Protein AF-A0A9X3SHT1-F1 (afdb_monomer)

InterPro domains:
  IPR009081 Phosphopantetheine binding ACP domain [PF00550] (3-59)
  IPR009081 Phosphopantetheine binding ACP domain [PS50075] (1-63)
  IPR036736 ACP-like superfamily [G3DSA:1.10.1200.10] (1-75)
  IPR036736 ACP-like superfamily [SSF47336] (3-70)

Solvent-accessible surface area (backbone atoms only — not comparable to full-atom values): 4809 Å² total; per-residue (Å²): 138,59,79,90,75,60,62,47,84,45,45,52,46,42,94,83,15,91,74,70,30,43,74,66,52,50,53,50,53,51,49,53,47,26,75,74,69,68,52,73,58,91,82,51,59,74,78,44,61,32,19,54,52,41,39,50,53,50,53,50,53,51,58,70,68,46,76,78,73,79,74,82,78,79,88,72,136

Structure (mmCIF, N/CA/C/O backbone):
data_AF-A0A9X3SHT1-F1
#
_entry.id   AF-A0A9X3SHT1-F1
#
loop_
_atom_site.group_PDB
_atom_site.id
_atom_site.type_symbol
_atom_site.label_atom_id
_atom_site.label_alt_id
_atom_site.label_comp_id
_atom_site.label_asym_id
_atom_site.label_entity_id
_atom_site.label_seq_id
_atom_site.pdbx_PDB_ins_code
_atom_site.Cartn_x
_atom_site.Cartn_y
_atom_site.Cartn_z
_atom_site.occupancy
_atom_site.B_iso_or_equiv
_atom_site.auth_seq_id
_atom_site.auth_comp_id
_atom_site.auth_asym_id
_atom_site.auth_atom_id
_atom_site.pdbx_PDB_model_num
ATOM 1 N N . MET A 1 1 ? -4.276 0.619 -18.324 1.00 71.75 1 MET A N 1
ATOM 2 C CA . MET A 1 1 ? -4.111 -0.653 -17.601 1.00 71.75 1 MET A CA 1
ATOM 3 C C . MET A 1 1 ? -5.427 -0.967 -16.933 1.00 71.75 1 MET A C 1
ATOM 5 O O . MET A 1 1 ? -6.003 -0.066 -16.331 1.00 71.75 1 MET A O 1
ATOM 9 N N . ARG A 1 2 ? -5.945 -2.173 -17.127 1.00 84.69 2 ARG A N 1
ATOM 10 C CA . ARG A 1 2 ? -7.188 -2.634 -16.509 1.00 84.69 2 ARG A CA 1
ATOM 11 C C . ARG A 1 2 ? -6.864 -3.357 -15.196 1.00 84.69 2 ARG A C 1
ATOM 13 O O . ARG A 1 2 ? -5.800 -3.966 -15.115 1.00 84.69 2 ARG A O 1
ATOM 20 N N . PRO A 1 3 ? -7.755 -3.324 -14.191 1.00 81.38 3 PRO A N 1
ATOM 21 C CA . PRO A 1 3 ? -7.519 -3.999 -12.911 1.00 81.38 3 PRO A CA 1
ATOM 22 C C . PRO A 1 3 ? -7.224 -5.498 -13.068 1.00 81.38 3 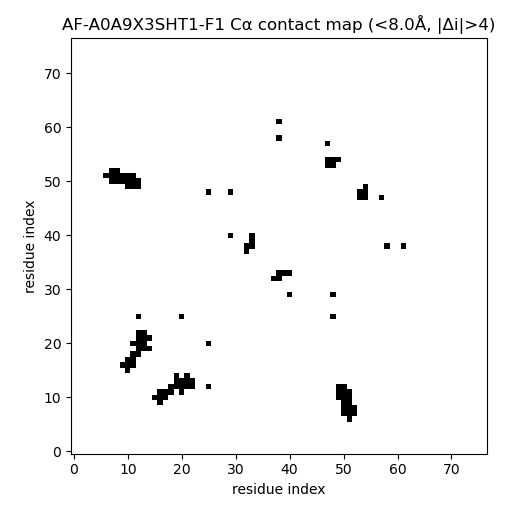PRO A C 1
ATOM 24 O O . PRO A 1 3 ? -6.330 -6.026 -12.425 1.00 81.38 3 PRO A O 1
ATOM 27 N N . GLU A 1 4 ? -7.917 -6.157 -13.995 1.00 87.00 4 GLU A N 1
ATOM 28 C CA . GLU A 1 4 ? -7.748 -7.577 -14.337 1.00 87.00 4 GLU A CA 1
ATOM 29 C C . GLU A 1 4 ? -6.402 -7.943 -14.989 1.00 87.00 4 GLU A C 1
ATOM 31 O O . GLU A 1 4 ? -6.094 -9.120 -15.142 1.00 87.00 4 GLU A O 1
ATOM 36 N N . GLU A 1 5 ? -5.586 -6.958 -15.370 1.00 87.50 5 GLU A N 1
ATOM 37 C CA . GLU A 1 5 ? -4.248 -7.183 -15.932 1.00 87.50 5 GLU A CA 1
ATOM 38 C C . GLU A 1 5 ? -3.149 -7.191 -14.856 1.00 87.50 5 GLU A C 1
ATOM 40 O O . GLU A 1 5 ? -1.993 -7.465 -15.187 1.00 87.50 5 GLU A O 1
ATOM 45 N N . VAL A 1 6 ? -3.492 -6.877 -13.601 1.00 87.06 6 VAL A N 1
ATOM 46 C CA . VAL A 1 6 ? -2.581 -6.849 -12.448 1.00 87.06 6 VAL A CA 1
ATOM 47 C C . VAL A 1 6 ? -2.572 -8.228 -11.793 1.00 87.06 6 VAL A C 1
ATOM 49 O O . VAL A 1 6 ? -3.596 -8.694 -11.295 1.00 87.06 6 VAL A O 1
ATOM 52 N N . ALA A 1 7 ? -1.422 -8.895 -11.809 1.00 90.19 7 ALA A N 1
ATOM 53 C CA . ALA A 1 7 ? -1.249 -10.180 -11.150 1.00 90.19 7 ALA A CA 1
ATOM 54 C C . ALA A 1 7 ? -1.230 -10.000 -9.625 1.00 90.19 7 ALA A C 1
ATOM 56 O O . ALA A 1 7 ? -0.780 -8.982 -9.103 1.00 90.19 7 ALA A O 1
ATOM 57 N N . ALA A 1 8 ? -1.722 -10.995 -8.887 1.00 89.75 8 ALA A N 1
ATOM 58 C CA . ALA A 1 8 ? -1.809 -10.877 -7.435 1.00 89.75 8 ALA A CA 1
ATOM 59 C C . ALA A 1 8 ? -0.441 -11.000 -6.739 1.00 89.75 8 ALA A C 1
ATOM 61 O O . ALA A 1 8 ? -0.219 -10.397 -5.686 1.00 89.75 8 ALA A O 1
ATOM 62 N N . ASP A 1 9 ? 0.471 -11.771 -7.335 1.00 89.31 9 ASP A N 1
ATOM 63 C CA . ASP A 1 9 ? 1.791 -12.103 -6.796 1.00 89.31 9 ASP A CA 1
ATOM 64 C C . ASP A 1 9 ? 2.902 -11.148 -7.253 1.00 89.31 9 ASP A C 1
ATOM 66 O O . ASP A 1 9 ? 4.020 -11.210 -6.736 1.00 89.31 9 ASP A O 1
ATOM 70 N N . GLU A 1 10 ? 2.616 -10.247 -8.195 1.00 90.44 10 GLU A N 1
ATOM 71 C CA . GLU A 1 10 ? 3.628 -9.323 -8.691 1.00 90.44 10 GLU A CA 1
ATOM 72 C C . GLU A 1 10 ? 3.829 -8.129 -7.742 1.00 90.44 10 GLU A C 1
ATOM 74 O O . GLU A 1 10 ? 2.884 -7.655 -7.098 1.00 90.44 10 GLU A O 1
ATOM 79 N N . PRO A 1 11 ? 5.061 -7.600 -7.652 1.00 89.44 11 PRO A N 1
ATOM 80 C CA . PRO A 1 11 ? 5.330 -6.407 -6.870 1.00 89.44 11 PRO A CA 1
ATOM 81 C C . PRO A 1 11 ? 4.649 -5.176 -7.482 1.00 89.44 11 PRO A C 1
ATOM 83 O O . PRO A 1 11 ? 4.916 -4.804 -8.625 1.00 89.44 11 PRO A O 1
ATOM 86 N N . LEU A 1 12 ? 3.826 -4.500 -6.682 1.00 87.31 12 LEU A N 1
ATOM 87 C CA . LEU A 1 12 ? 3.188 -3.231 -7.034 1.00 87.31 12 LEU A CA 1
ATOM 88 C C . LEU A 1 12 ? 4.160 -2.055 -6.926 1.00 87.31 12 LEU A C 1
ATOM 90 O O . LEU A 1 12 ? 4.087 -1.124 -7.725 1.00 87.31 12 LEU A O 1
ATOM 94 N N . PHE A 1 13 ? 5.110 -2.120 -5.991 1.00 86.25 13 PHE A N 1
ATOM 95 C CA . PHE A 1 13 ? 6.003 -1.013 -5.640 1.00 86.25 13 PHE A CA 1
ATOM 96 C C . PHE A 1 13 ? 7.488 -1.343 -5.841 1.00 86.25 13 PHE A C 1
ATOM 98 O O . PHE A 1 13 ? 7.913 -2.501 -5.763 1.00 86.25 13 PHE A O 1
ATOM 105 N N . GLY A 1 14 ? 8.294 -0.297 -6.035 1.00 80.38 14 GLY A N 1
ATOM 106 C CA . GLY A 1 14 ? 9.755 -0.368 -6.075 1.00 80.38 14 GLY A CA 1
ATOM 107 C C . GLY A 1 14 ? 10.343 -0.744 -7.438 1.00 80.38 14 GLY A C 1
ATOM 108 O O . GLY A 1 14 ? 9.648 -0.857 -8.439 1.00 80.38 14 GLY A O 1
ATOM 109 N N . LEU A 1 15 ? 11.663 -0.957 -7.482 1.00 79.19 15 LEU A N 1
ATOM 110 C CA . LEU A 1 15 ? 12.419 -1.131 -8.737 1.00 79.19 15 LEU A CA 1
ATOM 111 C C . LEU A 1 15 ? 12.026 -2.372 -9.554 1.00 79.19 15 LEU A C 1
ATOM 113 O O . LEU A 1 15 ? 12.288 -2.429 -10.751 1.00 79.19 15 LEU A O 1
ATOM 117 N N . SER A 1 16 ? 11.439 -3.378 -8.906 1.00 79.62 16 SER A N 1
ATOM 118 C CA . SER A 1 16 ? 10.973 -4.607 -9.559 1.00 79.62 16 SER A CA 1
ATOM 119 C C . SER A 1 16 ? 9.533 -4.504 -10.069 1.00 79.62 16 SER A C 1
ATOM 121 O O . SER A 1 16 ? 9.069 -5.420 -10.741 1.00 79.62 16 SER A O 1
ATOM 123 N N . SER A 1 17 ? 8.827 -3.419 -9.741 1.00 84.25 17 SER A N 1
ATOM 124 C CA . SER A 1 17 ? 7.461 -3.165 -10.185 1.00 84.25 17 SER A CA 1
ATOM 125 C C . SER A 1 17 ? 7.446 -2.589 -11.596 1.00 84.25 17 SER A C 1
ATOM 127 O O . SER A 1 17 ? 8.150 -1.626 -11.907 1.00 84.25 17 SER A O 1
ATOM 129 N N . ARG A 1 18 ? 6.573 -3.130 -12.449 1.00 87.12 18 ARG A N 1
ATOM 130 C CA . ARG A 1 18 ? 6.305 -2.574 -13.786 1.00 87.12 18 ARG A CA 1
ATOM 131 C C . ARG A 1 18 ? 5.398 -1.340 -13.766 1.00 87.12 18 ARG A C 1
ATOM 133 O O . ARG A 1 18 ? 5.203 -0.720 -14.807 1.00 87.12 18 ARG A O 1
ATOM 140 N N . PHE A 1 19 ? 4.831 -1.002 -12.608 1.00 85.81 19 PHE A N 1
ATOM 141 C CA . PHE A 1 19 ? 3.896 0.111 -12.438 1.00 85.81 19 PHE A CA 1
ATOM 142 C C . PHE A 1 19 ? 4.608 1.445 -12.196 1.00 85.81 19 PHE A C 1
ATOM 144 O O . PHE A 1 19 ? 3.974 2.492 -12.284 1.00 85.81 19 PHE A O 1
ATOM 151 N N . GLY A 1 20 ? 5.915 1.415 -11.906 1.00 84.06 20 GLY A N 1
ATOM 152 C CA . GLY A 1 20 ? 6.700 2.621 -11.643 1.00 84.06 20 GLY A CA 1
ATOM 153 C C 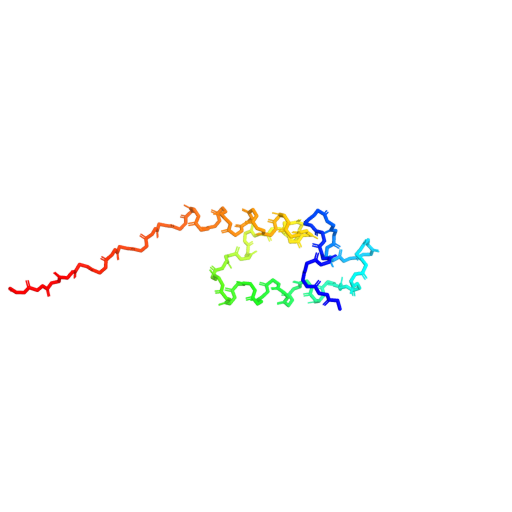. GLY A 1 20 ? 6.314 3.339 -10.349 1.00 84.06 20 GLY A C 1
ATOM 154 O O . GLY A 1 20 ? 6.636 4.512 -10.211 1.00 84.06 20 GLY A O 1
ATOM 155 N N . LEU A 1 21 ? 5.630 2.651 -9.428 1.00 86.62 21 LEU A N 1
ATOM 156 C CA . LEU A 1 21 ? 5.213 3.213 -8.145 1.00 86.62 21 LEU A CA 1
ATOM 157 C C . LEU A 1 21 ? 6.402 3.257 -7.184 1.00 86.62 21 LEU A C 1
ATOM 159 O O . LEU A 1 21 ? 7.033 2.228 -6.900 1.00 86.62 21 LEU A O 1
ATOM 163 N N . ASP A 1 22 ? 6.697 4.451 -6.687 1.00 83.69 22 ASP A N 1
ATOM 164 C CA . ASP A 1 22 ? 7.815 4.692 -5.784 1.00 83.69 22 ASP A CA 1
ATOM 165 C C . ASP A 1 22 ? 7.401 4.639 -4.298 1.00 83.69 22 ASP A C 1
ATOM 167 O O . ASP A 1 22 ? 6.285 4.253 -3.931 1.00 83.69 22 ASP A O 1
ATOM 171 N N . SER A 1 23 ? 8.332 4.976 -3.402 1.00 81.50 23 SER A N 1
ATOM 172 C CA . SER A 1 23 ? 8.086 4.971 -1.956 1.00 81.50 23 SER A CA 1
ATOM 173 C C . SER A 1 23 ? 6.995 5.960 -1.523 1.00 81.50 23 SER A C 1
ATOM 175 O O . SER A 1 23 ? 6.266 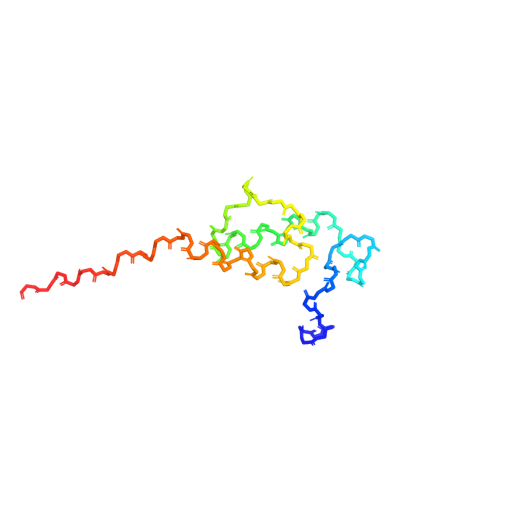5.674 -0.575 1.00 81.50 23 SER A O 1
ATOM 177 N N . MET A 1 24 ? 6.864 7.111 -2.188 1.00 85.50 24 MET A N 1
ATOM 178 C CA . MET A 1 24 ? 5.818 8.096 -1.896 1.00 85.50 24 MET A CA 1
ATOM 179 C C . MET A 1 24 ? 4.452 7.595 -2.360 1.00 85.50 24 MET A C 1
ATOM 181 O O . MET A 1 24 ? 3.482 7.711 -1.609 1.00 85.50 24 MET A O 1
ATOM 185 N N . ASP A 1 25 ? 4.377 6.978 -3.541 1.00 87.25 25 ASP A N 1
ATOM 186 C CA . ASP A 1 25 ? 3.141 6.345 -4.019 1.00 87.25 25 ASP A CA 1
ATOM 187 C C . ASP A 1 25 ? 2.692 5.222 -3.083 1.00 87.25 25 ASP A C 1
ATOM 189 O O . ASP A 1 25 ? 1.507 5.100 -2.773 1.00 87.25 25 ASP A O 1
ATOM 193 N N . THR A 1 26 ? 3.651 4.447 -2.572 1.00 83.94 26 THR A N 1
ATOM 194 C CA . THR A 1 26 ? 3.399 3.395 -1.579 1.00 83.94 26 THR A CA 1
ATOM 195 C C . THR A 1 26 ?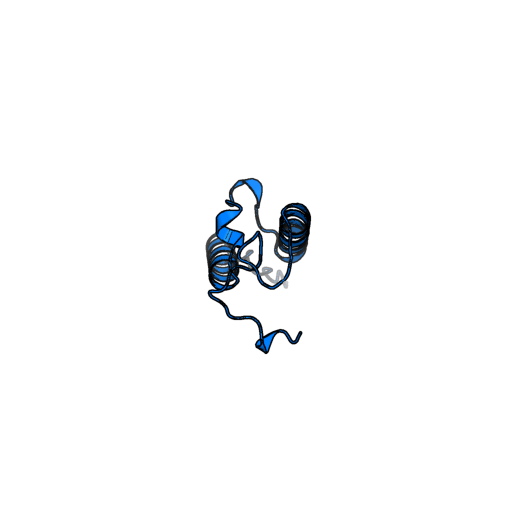 2.741 3.975 -0.327 1.00 83.94 26 THR A C 1
ATOM 197 O O . THR A 1 26 ? 1.699 3.488 0.107 1.00 83.94 26 THR A O 1
ATOM 200 N N . LEU A 1 27 ? 3.306 5.048 0.240 1.00 85.38 27 LEU A N 1
ATOM 201 C CA . LEU A 1 27 ? 2.760 5.705 1.432 1.00 85.38 27 LEU A CA 1
ATOM 202 C C . LEU A 1 27 ? 1.375 6.308 1.187 1.00 85.38 27 LEU A C 1
ATOM 204 O O . LEU A 1 27 ? 0.505 6.224 2.057 1.00 85.38 27 LEU A O 1
ATOM 208 N N . ARG A 1 28 ? 1.150 6.896 0.008 1.00 88.00 28 ARG A N 1
ATOM 209 C CA . ARG A 1 28 ? -0.159 7.434 -0.373 1.00 88.00 28 ARG A CA 1
ATOM 210 C C . ARG A 1 28 ? -1.201 6.325 -0.485 1.00 88.00 28 ARG A C 1
ATOM 212 O O . ARG A 1 28 ? -2.272 6.450 0.095 1.00 88.00 28 ARG A O 1
ATOM 219 N N . PHE A 1 29 ? -0.879 5.241 -1.185 1.00 87.12 29 PHE A N 1
ATOM 220 C CA . PHE A 1 29 ? -1.767 4.091 -1.342 1.00 87.12 29 PHE A CA 1
ATOM 221 C C . PHE A 1 29 ? -2.146 3.482 0.009 1.00 87.12 29 PHE A C 1
ATOM 223 O O . PHE A 1 29 ? -3.318 3.249 0.293 1.00 87.12 29 PHE A O 1
ATOM 230 N N . ILE A 1 30 ? -1.146 3.293 0.868 1.00 84.12 30 ILE A N 1
ATOM 231 C CA . ILE A 1 30 ? -1.321 2.841 2.243 1.00 84.12 30 ILE A CA 1
ATOM 232 C C . ILE A 1 30 ? -2.255 3.792 3.017 1.00 84.12 30 ILE A C 1
ATOM 234 O O . ILE A 1 30 ? -3.197 3.334 3.659 1.00 84.12 30 ILE A O 1
ATOM 238 N N . SER A 1 31 ? -2.055 5.108 2.907 1.00 86.31 31 SER A N 1
ATOM 239 C CA . SER A 1 31 ? -2.925 6.100 3.560 1.00 86.31 31 SER A CA 1
ATOM 240 C C . SER A 1 31 ? -4.377 5.996 3.078 1.00 86.31 31 SER A C 1
ATOM 242 O O . SER A 1 31 ? -5.284 5.978 3.905 1.00 86.31 31 SER A O 1
ATOM 244 N N . GLU A 1 32 ? -4.609 5.832 1.771 1.00 89.50 32 GLU A N 1
ATOM 245 C CA . GLU A 1 32 ? -5.958 5.642 1.215 1.00 89.50 32 GLU A CA 1
ATOM 246 C C . GLU A 1 32 ? -6.619 4.341 1.711 1.00 89.50 32 GLU A C 1
ATOM 248 O O . GLU A 1 32 ? -7.820 4.318 1.988 1.00 89.50 32 GLU A O 1
ATOM 253 N N . LEU A 1 33 ? -5.850 3.259 1.874 1.00 85.38 33 LEU A N 1
ATOM 254 C CA . LEU A 1 33 ? -6.321 2.007 2.481 1.00 85.38 33 LEU A CA 1
ATOM 255 C C . LEU A 1 33 ? -6.753 2.204 3.937 1.00 85.38 33 LEU A C 1
ATOM 257 O O . LEU A 1 33 ? -7.807 1.711 4.335 1.00 85.38 33 LEU A O 1
ATOM 261 N N . HIS A 1 34 ? -5.973 2.937 4.725 1.00 84.50 34 HIS A N 1
ATOM 262 C CA . HIS A 1 34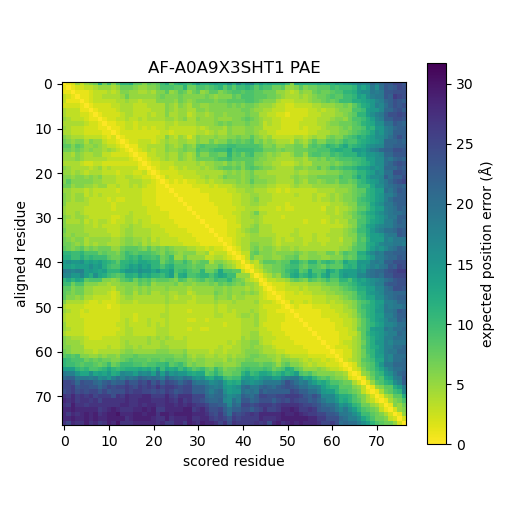 ? -6.326 3.244 6.108 1.00 84.50 34 HIS A CA 1
ATOM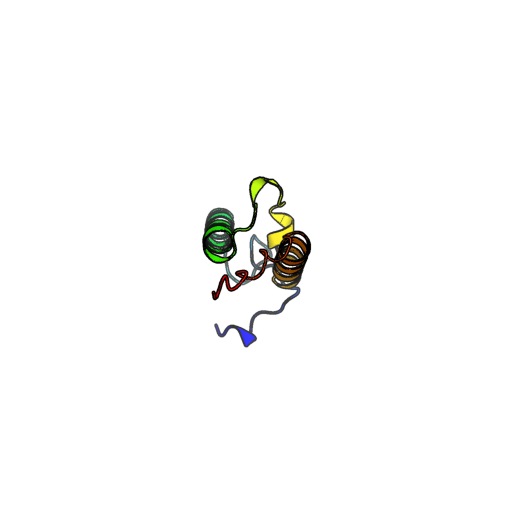 263 C C . HIS A 1 34 ? -7.571 4.117 6.205 1.00 84.50 34 HIS A C 1
ATOM 265 O O . HIS A 1 34 ? -8.472 3.783 6.967 1.00 84.50 34 HIS A O 1
ATOM 271 N N . GLU A 1 35 ? -7.689 5.171 5.401 1.00 87.62 35 GLU A N 1
ATOM 272 C CA . GLU A 1 35 ? -8.895 6.005 5.408 1.00 87.62 35 GLU A CA 1
ATOM 273 C C . GLU A 1 35 ? -10.142 5.223 4.971 1.00 87.62 35 GLU A C 1
ATOM 275 O O . GLU A 1 35 ? -11.229 5.426 5.512 1.00 87.62 35 GLU A O 1
ATOM 280 N N . ARG A 1 36 ? -9.997 4.303 4.009 1.00 87.94 36 ARG A N 1
ATOM 281 C CA . ARG A 1 36 ? -11.127 3.557 3.445 1.00 87.94 36 ARG A CA 1
ATOM 282 C C . ARG A 1 36 ? -11.556 2.350 4.276 1.00 87.94 36 ARG A C 1
ATOM 284 O O . ARG A 1 36 ? -12.748 2.053 4.313 1.00 87.94 36 ARG A O 1
ATOM 291 N N . TYR A 1 37 ? -10.612 1.650 4.900 1.00 84.62 37 TYR A N 1
ATOM 292 C CA . TYR A 1 37 ? -10.864 0.390 5.610 1.00 84.62 37 TYR A CA 1
ATOM 293 C C . TYR A 1 37 ? -10.593 0.472 7.120 1.00 84.62 37 TYR A C 1
ATOM 295 O O . TYR A 1 37 ? -10.960 -0.441 7.854 1.00 84.62 37 TYR A O 1
ATOM 303 N N . GLY A 1 38 ? -10.0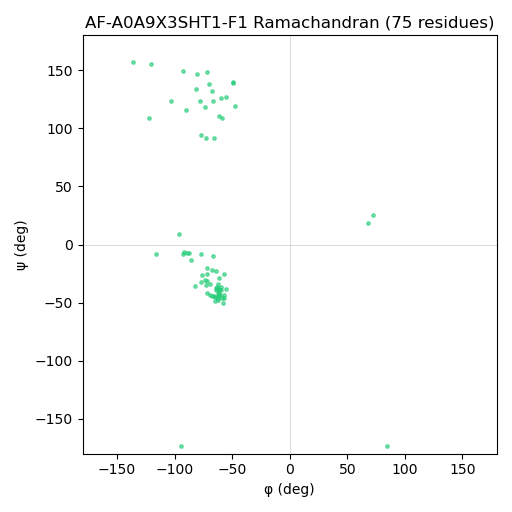15 1.569 7.614 1.00 81.06 38 GLY A N 1
ATOM 304 C CA . GLY A 1 38 ? -9.696 1.750 9.033 1.00 81.06 38 GLY A CA 1
ATOM 305 C C . GLY A 1 38 ? -8.517 0.906 9.519 1.00 81.06 38 GLY A C 1
ATOM 306 O O . GLY A 1 38 ? -8.470 0.588 10.702 1.00 81.06 38 GLY A O 1
ATOM 307 N N . LEU A 1 39 ? -7.605 0.529 8.616 1.00 76.56 39 LEU A N 1
ATOM 308 C CA . LEU A 1 39 ? -6.440 -0.306 8.919 1.00 76.56 39 LEU A CA 1
ATOM 309 C C . LEU A 1 39 ? -5.422 0.402 9.815 1.00 76.56 39 LEU A C 1
ATOM 311 O O . LEU A 1 39 ? -4.966 1.495 9.479 1.00 76.56 39 LEU A O 1
ATOM 315 N N . ASP A 1 40 ? -4.957 -0.265 10.872 1.00 73.25 40 ASP A N 1
ATOM 316 C CA . ASP A 1 40 ? -3.833 0.241 11.664 1.00 73.25 40 ASP A CA 1
ATOM 317 C C . ASP A 1 40 ? -2.493 -0.008 10.947 1.00 73.25 40 ASP A C 1
ATOM 319 O O . ASP A 1 40 ? -1.860 -1.066 11.014 1.00 73.25 40 ASP A O 1
ATOM 323 N N . ILE A 1 41 ? -2.045 1.005 10.209 1.00 66.88 41 ILE A N 1
ATOM 324 C CA . ILE A 1 41 ? -0.793 0.937 9.445 1.00 66.88 41 ILE A CA 1
ATOM 325 C C . ILE A 1 41 ? 0.431 0.966 10.366 1.00 66.88 41 ILE A C 1
ATOM 327 O O . ILE A 1 41 ? 1.490 0.470 9.993 1.00 66.88 41 ILE A O 1
ATOM 331 N N . ALA A 1 42 ? 0.319 1.533 11.572 1.00 64.31 42 ALA A N 1
ATOM 332 C CA . ALA A 1 42 ? 1.453 1.667 12.484 1.00 64.31 42 ALA A CA 1
ATOM 333 C C . ALA A 1 42 ? 2.039 0.301 12.883 1.00 64.31 42 ALA A C 1
ATOM 335 O O . ALA A 1 42 ? 3.246 0.192 13.106 1.00 64.31 42 ALA A O 1
ATOM 336 N N . SER A 1 43 ? 1.210 -0.747 12.902 1.00 61.44 43 SER A N 1
ATOM 337 C CA . SER A 1 43 ? 1.645 -2.134 13.097 1.00 61.44 43 SER A CA 1
ATOM 338 C C . SER A 1 43 ? 2.038 -2.870 11.803 1.00 61.44 43 SER A C 1
ATOM 340 O O . SER A 1 43 ? 2.524 -4.004 11.871 1.00 61.44 43 SER A O 1
ATOM 342 N N . THR A 1 44 ? 1.832 -2.278 10.625 1.00 62.06 44 THR A N 1
ATOM 343 C CA . THR A 1 44 ? 1.940 -2.983 9.343 1.00 62.06 44 THR A CA 1
ATOM 344 C C . THR A 1 44 ? 3.248 -2.656 8.617 1.00 62.06 44 THR A C 1
ATOM 346 O O . THR A 1 44 ? 3.560 -1.506 8.316 1.00 62.06 44 THR A O 1
ATOM 349 N N . ASN A 1 45 ? 4.031 -3.690 8.302 1.00 71.69 45 ASN A N 1
ATOM 350 C CA . ASN A 1 45 ? 5.284 -3.554 7.561 1.00 71.69 45 ASN A CA 1
ATOM 351 C C . ASN A 1 45 ? 4.998 -3.180 6.095 1.00 71.69 45 ASN A C 1
ATOM 353 O O . ASN A 1 45 ? 4.121 -3.768 5.465 1.00 71.69 45 ASN A O 1
ATOM 357 N N . THR A 1 46 ? 5.761 -2.253 5.513 1.00 73.88 46 THR A N 1
ATOM 358 C CA . THR A 1 46 ? 5.651 -1.888 4.088 1.00 73.88 46 THR A CA 1
ATOM 359 C C . THR A 1 46 ? 5.834 -3.086 3.149 1.00 73.88 46 THR A C 1
ATOM 361 O O . THR A 1 46 ? 5.268 -3.096 2.058 1.00 73.88 46 THR A O 1
ATOM 364 N N . ASP A 1 47 ? 6.538 -4.139 3.578 1.00 78.31 47 ASP A N 1
ATOM 365 C CA . ASP A 1 47 ? 6.662 -5.400 2.828 1.00 78.31 47 ASP A CA 1
ATOM 366 C C . ASP A 1 47 ? 5.334 -6.190 2.728 1.00 78.31 47 ASP A C 1
ATOM 368 O O . ASP A 1 47 ? 5.146 -6.977 1.793 1.00 78.31 47 ASP A O 1
ATOM 372 N N . SER A 1 48 ? 4.377 -5.952 3.634 1.00 78.94 48 SER A N 1
ATOM 373 C CA . SER A 1 48 ? 3.008 -6.491 3.557 1.00 78.94 48 SER A CA 1
ATOM 374 C C . SER A 1 48 ? 2.181 -5.828 2.455 1.00 78.94 48 SER A C 1
ATOM 376 O O . SER A 1 48 ? 1.225 -6.417 1.964 1.00 78.94 48 SER A O 1
ATOM 378 N N . PHE A 1 49 ? 2.578 -4.638 2.002 1.00 82.81 49 PHE A N 1
ATOM 379 C CA . PHE A 1 49 ? 1.916 -3.934 0.904 1.00 82.81 49 PHE A CA 1
ATOM 380 C C . PHE A 1 49 ? 2.591 -4.171 -0.449 1.00 82.81 49 PHE A C 1
ATOM 382 O O . PHE A 1 49 ? 2.253 -3.528 -1.434 1.00 82.81 49 PHE A O 1
ATOM 389 N N . ARG A 1 50 ? 3.553 -5.096 -0.534 1.00 86.06 50 ARG A N 1
ATOM 390 C CA . ARG A 1 50 ? 4.365 -5.276 -1.742 1.00 86.06 50 ARG A CA 1
ATOM 391 C C . ARG A 1 50 ? 3.590 -5.844 -2.929 1.00 86.06 50 ARG A C 1
ATOM 393 O O . ARG A 1 50 ? 3.910 -5.483 -4.056 1.00 86.06 50 ARG A O 1
ATOM 400 N N . THR A 1 51 ? 2.616 -6.717 -2.690 1.00 90.12 51 THR A N 1
ATOM 401 C CA . THR A 1 51 ? 1.814 -7.408 -3.716 1.00 90.12 51 THR A CA 1
ATOM 402 C C . THR A 1 51 ? 0.339 -7.386 -3.317 1.00 90.12 51 THR A C 1
ATOM 404 O O . THR A 1 51 ? 0.030 -7.262 -2.130 1.00 90.12 51 THR A O 1
ATOM 407 N N . LEU A 1 52 ? -0.583 -7.529 -4.277 1.00 89.69 52 LEU A N 1
ATOM 408 C CA . LEU A 1 52 ? -2.021 -7.565 -3.968 1.00 89.69 52 LEU A CA 1
ATOM 409 C C . LEU A 1 52 ? -2.379 -8.717 -3.026 1.00 89.69 52 LEU A C 1
ATOM 411 O O . LEU A 1 52 ? -3.175 -8.514 -2.118 1.00 89.69 52 LEU A O 1
ATOM 415 N N . ASP A 1 53 ? -1.769 -9.890 -3.204 1.00 91.56 53 ASP A N 1
ATOM 416 C CA . ASP A 1 53 ? -2.022 -11.066 -2.363 1.00 91.56 53 ASP A CA 1
ATOM 417 C C . ASP A 1 53 ? -1.762 -10.772 -0.876 1.00 91.56 53 ASP A C 1
ATOM 419 O O . ASP A 1 53 ? -2.590 -11.053 -0.009 1.00 91.56 53 ASP A O 1
ATOM 423 N N . ARG A 1 54 ? -0.655 -10.080 -0.580 1.00 88.75 54 ARG A N 1
ATOM 424 C CA . ARG A 1 54 ? -0.312 -9.692 0.792 1.00 88.75 54 ARG A CA 1
ATOM 425 C C . ARG A 1 54 ? -1.187 -8.573 1.338 1.00 88.75 54 ARG A C 1
ATOM 427 O O . ARG A 1 54 ? -1.512 -8.589 2.525 1.00 88.75 54 ARG A O 1
ATOM 434 N N . ILE A 1 55 ? -1.596 -7.634 0.487 1.00 87.19 55 ILE A N 1
ATOM 435 C CA . ILE A 1 55 ? -2.537 -6.574 0.868 1.00 87.19 55 ILE A CA 1
ATOM 436 C C . ILE A 1 55 ? -3.872 -7.198 1.272 1.00 87.19 55 ILE A C 1
ATOM 438 O O . ILE A 1 55 ? -4.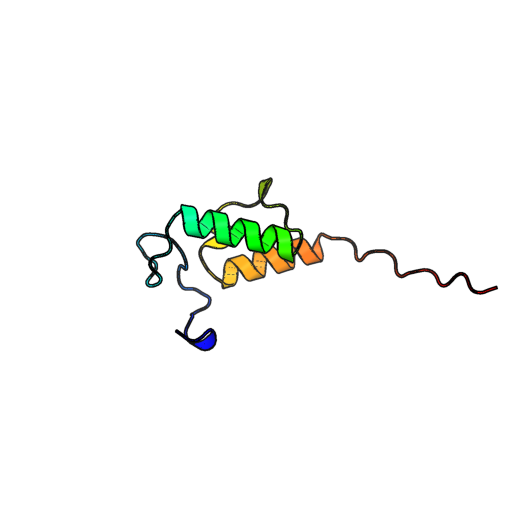399 -6.879 2.334 1.00 87.19 55 ILE A O 1
ATOM 442 N N . VAL A 1 56 ? -4.386 -8.125 0.462 1.00 88.31 56 VAL A N 1
ATOM 443 C CA . VAL A 1 56 ? -5.629 -8.851 0.746 1.00 88.31 56 VAL A CA 1
ATOM 444 C C . VAL A 1 56 ? -5.491 -9.674 2.023 1.00 88.31 56 VAL A C 1
ATOM 446 O O . VAL A 1 56 ? -6.352 -9.570 2.888 1.00 88.31 56 VAL A O 1
ATOM 449 N N . ALA A 1 57 ? -4.392 -10.412 2.198 1.00 88.25 57 ALA A N 1
ATOM 450 C CA . ALA A 1 57 ? -4.149 -11.170 3.425 1.00 88.25 57 ALA A CA 1
ATOM 451 C C . ALA A 1 57 ? -4.100 -10.271 4.676 1.00 88.25 57 ALA A C 1
ATOM 453 O O . ALA A 1 57 ? -4.592 -10.651 5.734 1.00 88.25 57 ALA A O 1
ATOM 454 N N . THR A 1 58 ? -3.539 -9.065 4.553 1.00 84.31 58 THR A N 1
ATOM 455 C CA . THR A 1 58 ? -3.485 -8.082 5.647 1.00 84.31 58 THR A CA 1
ATOM 456 C C . THR A 1 58 ? -4.876 -7.530 5.970 1.00 84.31 58 THR A C 1
ATOM 458 O O . THR A 1 58 ? -5.242 -7.443 7.138 1.00 84.31 58 THR A O 1
ATOM 461 N N . LEU A 1 59 ? -5.667 -7.201 4.944 1.00 83.44 59 LEU A N 1
ATOM 462 C CA . LEU A 1 59 ? -7.051 -6.737 5.095 1.00 83.44 59 LEU A CA 1
ATOM 463 C C . LEU A 1 59 ? -7.952 -7.800 5.737 1.00 83.44 59 LEU A C 1
ATOM 465 O O . LEU A 1 59 ? -8.783 -7.472 6.583 1.00 83.44 59 LEU A O 1
ATOM 469 N N . ASP A 1 60 ? -7.790 -9.062 5.338 1.00 85.56 60 ASP A N 1
ATOM 470 C CA . ASP A 1 60 ? -8.556 -10.189 5.874 1.00 85.56 60 ASP A CA 1
ATOM 471 C C . ASP A 1 60 ? -8.198 -10.447 7.345 1.00 85.56 60 ASP A C 1
ATOM 473 O O . ASP A 1 60 ? -9.083 -10.556 8.194 1.00 85.56 60 ASP A O 1
ATOM 477 N N . ALA A 1 61 ? -6.901 -10.426 7.672 1.00 83.12 61 ALA A N 1
ATOM 478 C CA . ALA A 1 61 ? -6.420 -10.577 9.042 1.00 83.12 61 ALA A CA 1
ATOM 479 C C . ALA A 1 61 ? -6.916 -9.456 9.974 1.00 83.12 61 ALA A C 1
ATOM 481 O O . ALA A 1 61 ? -7.331 -9.741 11.098 1.00 83.12 61 ALA A O 1
ATOM 482 N N . ASP A 1 62 ? -6.906 -8.200 9.516 1.00 80.25 62 ASP A N 1
ATOM 483 C CA . ASP A 1 62 ? -7.426 -7.060 10.284 1.00 80.25 62 ASP A CA 1
ATOM 484 C C . ASP A 1 62 ? -8.946 -7.161 10.488 1.00 80.25 62 ASP A C 1
ATOM 486 O O . ASP A 1 62 ? -9.446 -7.039 11.609 1.00 80.25 62 ASP A O 1
ATOM 490 N N . SER A 1 63 ? -9.678 -7.506 9.423 1.00 78.00 63 SER A N 1
ATOM 491 C CA . SER A 1 63 ? -11.131 -7.701 9.477 1.00 78.00 63 SER A CA 1
ATOM 492 C C . SER A 1 63 ? -11.528 -8.833 10.427 1.00 78.00 63 SER A C 1
ATOM 494 O O . SER A 1 63 ? -12.516 -8.704 11.146 1.00 78.00 63 SER A O 1
ATOM 496 N N . ALA A 1 64 ? -10.758 -9.924 10.465 1.00 76.19 64 ALA A N 1
ATOM 497 C CA . ALA A 1 64 ? -10.979 -11.041 11.381 1.00 76.19 64 ALA A CA 1
ATOM 498 C C . ALA A 1 64 ? -10.630 -10.697 12.840 1.00 76.19 64 ALA A C 1
ATOM 500 O O . ALA A 1 64 ? -11.242 -11.231 13.766 1.00 76.19 64 ALA A O 1
ATOM 501 N N . ALA A 1 65 ? -9.648 -9.816 13.059 1.00 71.00 65 ALA A N 1
ATOM 502 C CA . ALA A 1 65 ? -9.253 -9.360 14.389 1.00 71.00 65 ALA A CA 1
ATOM 503 C C . ALA A 1 65 ? -10.239 -8.341 14.980 1.00 71.00 65 ALA A C 1
ATOM 505 O O . ALA A 1 65 ? -10.362 -8.233 16.204 1.00 71.00 65 ALA A O 1
ATOM 506 N N . ARG A 1 66 ? -10.961 -7.602 14.130 1.00 65.56 66 ARG A N 1
ATOM 507 C CA . ARG A 1 66 ? -11.990 -6.662 14.567 1.00 65.56 66 ARG A CA 1
ATOM 508 C C . ARG A 1 66 ? -13.223 -7.441 15.040 1.00 65.56 66 ARG A C 1
ATOM 510 O O . ARG A 1 66 ? -13.850 -8.130 14.237 1.00 65.56 66 ARG A O 1
ATOM 517 N N . PRO A 1 67 ? -13.632 -7.333 16.318 1.00 58.78 67 PRO A N 1
ATOM 518 C CA . PRO A 1 67 ? -14.907 -7.897 16.726 1.00 58.78 67 PRO A CA 1
ATOM 519 C C . PRO A 1 67 ? -15.999 -7.219 15.898 1.00 58.78 67 PRO A C 1
ATOM 521 O O . PRO A 1 67 ? -16.056 -5.986 15.842 1.00 58.78 67 PRO A O 1
ATOM 524 N N . ALA A 1 68 ? -16.832 -8.022 15.228 1.00 59.88 68 ALA A N 1
ATOM 525 C CA . ALA A 1 68 ? -18.036 -7.535 14.574 1.00 59.88 68 ALA A CA 1
ATOM 526 C C . ALA A 1 68 ? -18.766 -6.638 15.579 1.00 59.88 68 ALA A C 1
ATOM 528 O O . ALA A 1 68 ? -19.060 -7.073 16.696 1.00 59.88 68 ALA A O 1
ATOM 529 N N . ALA A 1 69 ? -18.944 -5.361 15.229 1.00 60.28 69 ALA A N 1
ATOM 530 C CA . ALA A 1 69 ? -19.626 -4.410 16.095 1.00 60.28 69 ALA A CA 1
ATOM 531 C C . ALA A 1 69 ? -20.954 -5.034 16.561 1.00 60.28 69 ALA A C 1
ATOM 533 O O . ALA A 1 69 ? -21.606 -5.697 15.748 1.00 60.28 69 ALA A O 1
ATOM 534 N N . PRO A 1 70 ? -21.345 -4.878 17.840 1.00 57.19 70 PRO A N 1
ATOM 535 C CA . PRO A 1 70 ? -22.586 -5.461 18.324 1.00 57.19 70 PRO A CA 1
ATOM 536 C C . PRO A 1 70 ? -23.729 -4.961 17.442 1.00 57.19 70 PRO A C 1
ATOM 538 O O . PRO A 1 70 ? -23.852 -3.755 17.211 1.00 57.19 70 PRO A O 1
ATOM 541 N N . GLU A 1 71 ? -24.516 -5.896 16.907 1.00 59.94 71 GLU A N 1
ATOM 542 C CA . GLU A 1 71 ? -25.715 -5.581 16.136 1.00 59.94 71 GLU A CA 1
ATOM 543 C C . GLU A 1 71 ? -26.566 -4.572 16.924 1.00 59.94 71 GLU A C 1
ATOM 545 O O . GLU A 1 71 ? -26.641 -4.684 18.154 1.00 59.94 71 GLU A O 1
ATOM 550 N N . PRO A 1 72 ? -27.176 -3.563 16.273 1.00 62.06 72 PRO A N 1
ATOM 551 C CA . PRO A 1 72 ? -28.026 -2.618 16.978 1.00 62.06 72 PRO A CA 1
ATOM 552 C C . PRO A 1 72 ? -29.156 -3.406 17.642 1.00 62.06 72 PRO A C 1
ATOM 554 O O . PRO A 1 72 ? -30.031 -3.939 16.960 1.00 62.06 72 PRO A O 1
ATOM 557 N N . VAL A 1 73 ? -29.118 -3.509 18.974 1.00 66.19 73 VAL A N 1
ATOM 558 C CA . VAL A 1 73 ? -30.230 -4.061 19.739 1.00 66.19 73 VAL A CA 1
ATOM 559 C C . VAL A 1 73 ? -31.420 -3.148 19.464 1.00 66.19 73 VAL A C 1
ATOM 561 O O . VAL A 1 73 ? -31.412 -1.962 19.794 1.00 66.19 73 VAL A O 1
ATOM 564 N N . GLY A 1 74 ? -32.398 -3.674 18.731 1.00 62.66 74 GLY A N 1
ATOM 565 C CA . GLY A 1 74 ? -33.671 -3.010 18.532 1.00 62.66 74 GLY A CA 1
ATOM 566 C C . GLY A 1 74 ? -34.371 -2.946 19.877 1.00 62.66 74 GLY A C 1
ATOM 567 O O . GLY A 1 74 ? -35.050 -3.890 20.263 1.00 62.66 74 GLY A O 1
ATOM 568 N N . GLU A 1 75 ? -34.167 -1.854 20.604 1.00 63.88 75 GLU A N 1
ATOM 569 C CA . GLU A 1 75 ? -35.023 -1.470 21.716 1.00 63.88 75 GLU A CA 1
ATOM 570 C C . GLU A 1 75 ? -36.341 -0.979 21.103 1.00 63.88 75 GLU A C 1
ATOM 572 O O . GLU A 1 75 ? -36.464 0.158 20.648 1.00 63.88 75 GLU A O 1
ATOM 577 N N . GLY A 1 76 ? -37.279 -1.914 20.958 1.00 63.56 76 GLY A N 1
ATOM 578 C CA . GLY A 1 76 ? -38.647 -1.685 20.515 1.00 63.56 76 GLY A CA 1
ATOM 579 C C . GLY A 1 76 ? -39.599 -2.191 21.591 1.00 63.56 76 GLY A C 1
ATOM 580 O O . GLY A 1 76 ? -39.673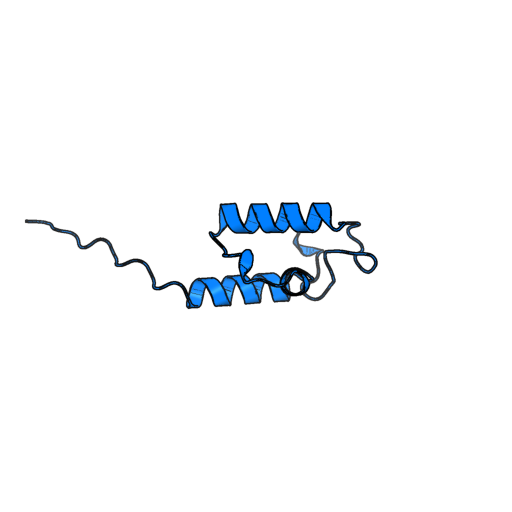 -3.398 21.806 1.00 63.56 76 GLY A O 1
ATOM 581 N N . ASP A 1 77 ? -40.226 -1.217 22.246 1.00 56.16 77 ASP A N 1
ATOM 582 C CA . ASP A 1 77 ? -41.197 -1.230 23.355 1.00 56.16 77 ASP A CA 1
ATOM 583 C C . ASP A 1 77 ? -42.283 -2.327 23.297 1.00 56.16 77 ASP A C 1
ATOM 585 O O . ASP A 1 77 ? -42.890 -2.521 22.213 1.00 56.16 77 ASP A O 1
#

Secondary structure (DSSP, 8-state):
--GGGS-SSS--BSTT-TT-B-HHHHHHHHHHHHHHH---GGG--GGGGSSHHHHHHHHHHHHHHSPPPPP------

Radius of gyration: 16.31 Å; Cα contacts (8 Å, |Δi|>4): 54; chains: 1; bounding box: 54×20×41 Å

Foldseek 3Di:
DDPVVFDQPAFCEDPRHPVPHYPVNLVVVVVVCCVVLVDDCVPPDSVCVGGNNSVVVSSVVVVVVDDDPPDPDPPDD

pLDDT: mean 79.49, std 10.14, range [56.16, 91.56]

Nearest PDB structures (foldseek):
  2l0q-assembly1_A  TM=7.843E-01  e=1.983E-02  Vibrio harveyi 1DA3
  2x2b-assembly1_A-2  TM=8.297E-01  e=4.476E-02  Bacillus subtilis subsp. subtilis str. 168
  2xz1-assembly1_D  TM=8.279E-01  e=7.197E-02  Spinacia oleracea
  7bvh-assembly1_C  TM=7.524E-01  e=9.440E-02  Mycolicibacterium smegmatis MC2 155
  1nq4-assembly1_A  TM=6.554E-01  e=1.518E-01  Streptomyces rimosus

Mean predicted aligned error: 8.6 Å

Sequence (77 aa):
MRPEEVAADEPLFGLSSRFGLDSMDTLRFISELHERYGLDIASTNTDSFRTLDRIVATLDADSAARPAAPEPVGEGD

Organism: NCBI:txid2883123